Protein 2RA9 (pdb70)

Solvent-accessible surface area: 7886 Å² total

Structure (mmCIF, N/CA/C/O backbone):
data_2RA9
#
_entry.id   2RA9
#
_cell.length_a   38.409
_cell.length_b   62.286
_cell.length_c   73.247
_cell.angle_alpha   90.00
_cell.angle_beta   90.00
_cell.angle_gamma   90.00
#
_symmetry.space_group_name_H-M   'P 21 21 21'
#
loop_
_entity.id
_entity.type
_entity.pdbx_description
1 polymer 'Uncharacterized protein DUF1285'
2 non-polymer 'SODIUM ION'
3 non-polymer 1,2-ETHANEDIOL
4 water water
#
loop_
_atom_site.group_PDB
_atom_site.id
_atom_site.type_symbol
_atom_site.label_atom_id
_atom_site.label_alt_id
_atom_site.label_comp_id
_atom_site.label_asym_id
_atom_site.label_entity_id
_atom_site.label_seq_id
_atom_site.pdbx_PDB_ins_code
_atom_site.Cartn_x
_atom_site.Cartn_y
_atom_site.Cartn_z
_atom_site.occupancy
_atom_site.B_iso_or_equiv
_atom_site.auth_seq_id
_atom_site.auth_comp_id
_atom_site.auth_asym_id
_atom_site.auth_atom_id
_atom_site.pdbx_PDB_model_num
ATOM 1 N N . SER A 1 22 ? 7.149 22.373 9.470 1.00 40.14 29 SER A N 1
ATOM 2 C CA . SER A 1 22 ? 7.427 22.207 8.007 1.00 38.49 29 SER A CA 1
ATOM 3 C C . SER A 1 22 ? 7.573 20.746 7.634 1.00 38.37 29 SER A C 1
ATOM 4 O O . SER A 1 22 ? 8.557 20.099 8.017 1.00 42.04 29 SER A O 1
ATOM 7 N N . GLU A 1 23 ? 6.590 20.205 6.918 1.00 36.15 30 GLU A N 1
ATOM 8 C CA . GLU A 1 23 ? 6.908 19.159 5.967 1.00 32.54 30 GLU A CA 1
ATOM 9 C C . GLU A 1 23 ? 7.576 20.032 4.887 1.00 26.90 30 GLU A C 1
ATOM 10 O O . GLU A 1 23 ? 6.859 20.724 4.169 1.00 29.39 30 GLU A O 1
ATOM 16 N N . VAL A 1 24 ? 8.919 20.080 4.808 1.00 17.35 31 VAL A N 1
ATOM 17 C CA . VAL A 1 24 ? 9.560 20.610 3.609 1.00 14.91 31 VAL A CA 1
ATOM 18 C C . VAL A 1 24 ? 9.108 19.717 2.440 1.00 12.69 31 VAL A C 1
ATOM 19 O O . VAL A 1 24 ? 9.273 18.502 2.471 1.00 13.17 31 VAL A O 1
ATOM 23 N N . PRO A 1 25 ? 8.483 20.304 1.409 1.00 13.26 32 PRO A N 1
ATOM 24 C CA . PRO A 1 25 ? 8.094 19.439 0.276 1.00 10.83 32 PRO A CA 1
ATOM 25 C C . PRO A 1 25 ? 9.274 18.715 -0.359 1.00 11.38 32 PRO A C 1
ATOM 26 O O . PRO A 1 25 ? 10.335 19.330 -0.568 1.00 12.73 32 PRO A O 1
ATOM 30 N N . LEU A 1 26 ? 9.082 17.436 -0.677 1.00 10.77 33 LEU A N 1
ATOM 31 C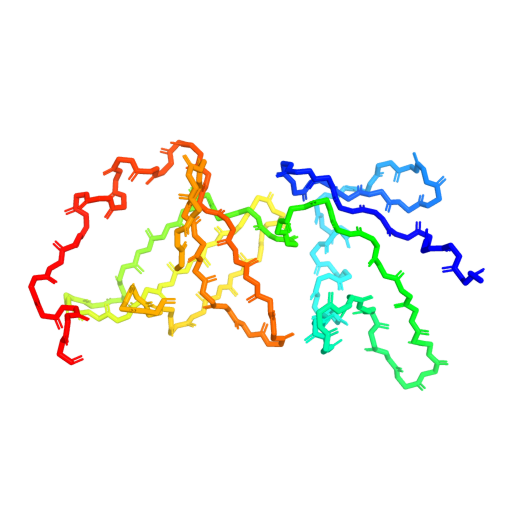 CA . LEU A 1 26 ? 10.140 16.662 -1.354 1.00 11.85 33 LEU A CA 1
ATOM 32 C C . LEU A 1 26 ? 10.161 16.850 -2.856 1.00 11.30 33 LEU A C 1
ATOM 33 O O . LEU A 1 26 ? 11.174 16.580 -3.515 1.00 12.31 33 LEU A O 1
ATOM 38 N N . PHE A 1 27 ? 9.016 17.300 -3.397 1.00 11.70 34 PHE A N 1
ATOM 39 C CA . PHE A 1 27 ? 8.866 17.576 -4.821 1.00 10.63 34 PHE A CA 1
ATOM 40 C C . PHE A 1 27 ? 8.880 19.082 -4.997 1.00 11.00 34 PHE A C 1
ATOM 41 O O . PHE A 1 27 ? 8.249 19.826 -4.228 1.00 11.29 34 PHE A O 1
ATOM 49 N N . ASP A 1 28 ? 9.593 19.523 -6.040 1.00 10.54 35 ASP A N 1
ATOM 50 C CA . ASP A 1 28 ? 9.736 20.935 -6.360 1.00 10.42 35 ASP A CA 1
ATOM 51 C C . ASP A 1 28 ? 9.470 21.135 -7.851 1.00 10.91 35 ASP A C 1
ATOM 52 O O . ASP A 1 28 ? 9.960 20.340 -8.657 1.00 11.89 35 ASP A O 1
ATOM 57 N N . ILE A 1 29 ? 8.720 22.189 -8.213 1.00 10.24 36 ILE A N 1
ATOM 58 C CA . ILE A 1 29 ? 8.505 22.600 -9.588 1.00 10.05 36 ILE A CA 1
ATOM 59 C C . ILE A 1 29 ? 9.053 24.008 -9.732 1.00 11.51 36 ILE A C 1
ATOM 60 O O . ILE A 1 29 ? 8.644 24.920 -9.021 1.00 13.26 36 ILE A O 1
ATOM 65 N N . ASN A 1 30 ? 10.029 24.183 -10.610 1.00 12.65 37 ASN A N 1
ATOM 66 C CA . ASN A 1 30 ? 10.628 25.522 -10.799 1.00 13.51 37 ASN A CA 1
ATOM 67 C C . ASN A 1 30 ? 9.799 26.368 -11.744 1.00 12.80 37 ASN A C 1
ATOM 68 O O . ASN A 1 30 ? 8.750 25.930 -12.251 1.00 13.70 37 ASN A O 1
ATOM 73 N N . ALA A 1 31 ? 10.232 27.618 -11.929 1.00 14.78 38 ALA A N 1
ATOM 74 C CA . ALA A 1 31 ? 9.440 28.606 -12.650 1.00 16.41 38 ALA A CA 1
ATOM 75 C C . ALA A 1 31 ? 9.229 28.208 -14.107 1.00 15.67 38 ALA A C 1
ATOM 76 O O . ALA A 1 31 ? 8.233 28.625 -14.733 1.00 17.46 38 ALA A O 1
ATOM 78 N N . LEU A 1 32 ? 10.140 27.399 -14.647 1.00 16.06 39 LEU A N 1
ATOM 79 C CA A LEU A 1 32 ? 10.021 26.915 -16.017 0.50 16.84 39 LEU A CA 1
ATOM 80 C CA B LEU A 1 32 ? 10.014 26.922 -16.022 0.50 17.17 39 LEU A CA 1
ATOM 81 C C . LEU A 1 32 ? 9.197 25.628 -16.126 1.00 16.59 39 LEU A C 1
ATOM 82 O O . LEU A 1 32 ? 8.929 25.144 -17.218 1.00 18.79 39 LEU A O 1
ATOM 91 N N . GLY A 1 33 ? 8.772 25.088 -14.989 1.00 15.36 40 GLY A N 1
ATOM 92 C CA . GLY A 1 33 ? 7.896 23.914 -14.977 1.00 14.67 40 GLY A CA 1
ATOM 93 C C . GLY A 1 33 ? 8.607 22.598 -14.857 1.00 13.43 40 GLY A C 1
ATOM 94 O O . GLY A 1 33 ? 7.986 21.552 -14.984 1.00 14.15 40 GLY A O 1
ATOM 95 N N . ASP A 1 34 ? 9.900 22.632 -14.573 1.00 12.81 41 ASP A N 1
ATOM 96 C CA . ASP A 1 34 ? 10.674 21.415 -14.446 1.00 14.03 41 ASP A CA 1
ATOM 97 C C . ASP A 1 34 ? 10.581 20.910 -13.019 1.00 12.08 41 ASP A C 1
ATOM 98 O O . ASP A 1 34 ? 10.650 21.699 -12.064 1.00 12.69 41 ASP A O 1
ATOM 103 N N . TRP A 1 35 ? 10.469 19.590 -12.857 1.00 12.04 42 TRP A N 1
ATOM 104 C CA . TRP A 1 35 ? 10.281 18.977 -11.547 1.00 11.74 42 TRP A CA 1
ATOM 105 C C . TRP A 1 35 ? 11.560 18.351 -11.010 1.00 12.64 42 TRP A C 1
ATOM 106 O O . TRP A 1 35 ? 12.335 17.768 -11.763 1.00 12.99 42 TRP A O 1
ATOM 117 N N . THR A 1 36 ? 11.721 18.417 -9.696 1.00 11.31 43 THR A N 1
ATOM 118 C CA . THR A 1 36 ? 12.681 17.557 -8.983 1.00 11.16 43 THR A CA 1
ATOM 119 C C . THR A 1 36 ? 12.005 16.817 -7.852 1.00 11.24 43 THR A C 1
ATOM 120 O O . THR A 1 36 ? 10.969 17.253 -7.349 1.00 11.75 43 THR A O 1
ATOM 124 N N . TYR A 1 37 ? 12.620 15.703 -7.469 1.00 11.81 44 TYR A N 1
ATOM 125 C CA . TYR A 1 37 ? 12.244 14.922 -6.301 1.00 11.78 44 TYR A CA 1
ATOM 126 C C . TYR A 1 37 ? 13.529 14.692 -5.530 1.00 11.60 44 TYR A C 1
ATOM 127 O O . TYR A 1 37 ? 14.499 14.201 -6.084 1.00 12.61 44 TYR A O 1
ATOM 136 N N . LEU A 1 38 ? 13.528 15.090 -4.267 1.00 13.24 45 LEU A N 1
ATOM 137 C CA . LEU A 1 38 ? 14.732 14.972 -3.415 1.00 13.36 45 LEU A CA 1
ATOM 138 C C . LEU A 1 38 ? 15.927 15.646 -4.074 1.00 13.55 45 LEU A C 1
ATOM 139 O O . LEU A 1 38 ? 17.070 15.224 -3.900 1.00 17.61 45 LEU A O 1
ATOM 144 N N . GLY A 1 39 ? 15.670 16.710 -4.819 1.00 13.50 46 GLY A N 1
ATOM 145 C CA . GLY A 1 39 ? 16.733 17.442 -5.467 1.00 14.42 46 GLY A CA 1
ATOM 146 C C . GLY A 1 39 ? 17.200 16.887 -6.796 1.00 15.63 46 GLY A C 1
ATOM 147 O O . GLY A 1 39 ? 18.049 17.506 -7.461 1.00 20.30 46 GLY A O 1
ATOM 148 N N . THR A 1 40 ? 16.649 15.734 -7.206 1.00 14.12 47 THR A N 1
ATOM 149 C CA . THR A 1 40 ? 17.008 15.086 -8.485 1.00 15.71 47 THR A CA 1
ATOM 150 C C . THR A 1 40 ? 15.977 15.408 -9.558 1.00 14.01 47 THR A C 1
ATOM 151 O O . THR A 1 40 ? 14.774 15.272 -9.332 1.00 14.44 47 THR A O 1
ATOM 155 N N . SER A 1 41 ? 16.446 15.775 -10.739 1.00 16.06 48 SER A N 1
ATOM 156 C CA . SER A 1 41 ? 15.578 16.009 -11.887 1.00 14.17 48 SER A CA 1
ATOM 157 C C . SER A 1 41 ? 14.731 14.814 -12.251 1.00 14.09 48 SER A C 1
ATOM 158 O O . SER A 1 41 ? 15.240 13.696 -12.371 1.00 16.83 48 SER A O 1
ATOM 161 N N . LEU A 1 42 ? 13.423 15.032 -12.416 1.00 14.01 49 LEU A N 1
ATOM 162 C CA . LEU A 1 42 ? 12.537 13.987 -12.935 1.00 12.59 49 LEU A CA 1
ATOM 163 C C . LEU A 1 42 ? 12.413 14.135 -14.451 1.00 13.07 49 LEU A C 1
ATOM 164 O O . LEU A 1 42 ? 12.154 15.240 -14.948 1.00 14.78 49 LEU A O 1
ATOM 169 N N . PRO A 1 43 ? 12.572 13.023 -15.199 1.00 14.10 50 PRO A N 1
ATOM 170 C CA . PRO A 1 43 ? 12.192 13.065 -16.592 1.00 14.80 50 PRO A CA 1
ATOM 171 C C . PRO A 1 43 ? 10.742 13.462 -16.795 1.00 14.98 50 PRO A C 1
ATOM 172 O O . PRO A 1 43 ? 9.893 13.243 -15.935 1.00 13.26 50 PRO A O 1
ATOM 176 N N . ALA A 1 44 ? 10.458 14.029 -17.949 1.00 14.22 51 ALA A N 1
ATOM 177 C CA . ALA A 1 44 ? 9.124 14.532 -18.246 1.00 14.23 51 ALA A CA 1
ATOM 178 C C . ALA A 1 44 ? 8.039 13.500 -17.965 1.00 13.49 51 ALA A C 1
ATOM 179 O O . ALA A 1 44 ? 6.996 13.849 -17.456 1.00 13.92 51 ALA A O 1
ATOM 181 N N . LYS A 1 45 ? 8.262 12.236 -18.341 1.00 13.83 52 LYS A N 1
ATOM 182 C CA . LYS A 1 45 ? 7.208 11.231 -18.186 1.00 13.56 52 LYS A CA 1
ATOM 183 C C . LYS A 1 45 ? 6.938 10.958 -16.709 1.00 12.33 52 LYS A C 1
ATOM 184 O O . LYS A 1 45 ? 5.834 10.636 -16.366 1.00 11.80 52 LYS A O 1
ATOM 190 N N . PHE A 1 46 ? 7.960 11.084 -15.849 1.00 12.30 53 PHE A N 1
ATOM 191 C CA . PHE A 1 46 ? 7.724 10.982 -14.425 1.00 11.53 53 PHE A CA 1
ATOM 192 C C . PHE A 1 46 ? 7.011 12.183 -13.872 1.00 10.54 53 PHE A C 1
ATOM 193 O O . PHE A 1 46 ? 6.124 12.023 -13.051 1.00 11.64 53 PHE A O 1
ATOM 201 N N . ALA A 1 47 ? 7.370 13.397 -14.320 1.00 11.87 54 ALA A N 1
ATOM 202 C CA . ALA A 1 47 ? 6.615 14.575 -13.952 1.00 10.92 54 ALA A CA 1
ATOM 203 C C . ALA A 1 47 ? 5.149 14.411 -14.380 1.00 11.57 54 ALA A C 1
ATOM 204 O O . ALA A 1 47 ? 4.235 14.782 -13.632 1.00 12.15 54 ALA A O 1
ATOM 206 N N . LYS A 1 48 ? 4.911 13.866 -15.577 1.00 10.74 55 LYS A N 1
ATOM 207 C CA . LYS A 1 48 ? 3.532 13.679 -16.075 1.00 10.45 55 LYS A CA 1
ATOM 208 C C . LYS A 1 48 ? 2.762 12.665 -15.190 1.00 11.36 55 LYS A C 1
ATOM 209 O O . LYS A 1 48 ? 1.610 12.885 -14.847 1.00 13.53 55 LYS A O 1
ATOM 215 N N . LEU A 1 49 ? 3.419 11.583 -14.791 1.00 11.45 56 LEU A N 1
ATOM 216 C CA . LEU A 1 49 ? 2.822 10.624 -13.853 1.00 12.24 56 LEU A CA 1
ATOM 217 C C . LEU A 1 49 ? 2.407 11.317 -12.562 1.00 12.80 56 LEU A C 1
ATOM 218 O O . LEU A 1 49 ? 1.260 11.211 -12.096 1.00 13.94 56 LEU A O 1
ATOM 223 N N . PHE A 1 50 ? 3.320 12.052 -11.954 1.00 12.29 57 PHE A N 1
ATOM 224 C CA . PHE A 1 50 ? 2.942 12.733 -10.701 1.00 11.07 57 PHE A CA 1
ATOM 225 C C . PHE A 1 50 ? 1.914 13.862 -10.933 1.00 12.36 57 PHE A C 1
ATOM 226 O O . PHE A 1 50 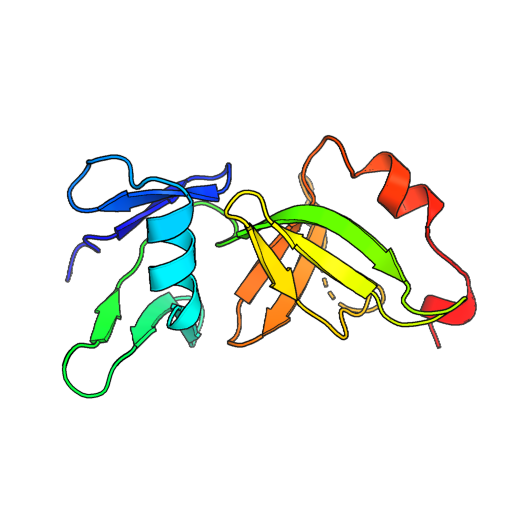? 1.086 14.129 -10.065 1.00 11.55 57 PHE A O 1
ATOM 234 N N . ALA A 1 51 ? 1.938 14.507 -12.089 1.00 11.78 58 ALA A N 1
ATOM 235 C CA . ALA A 1 51 ? 1.006 15.623 -12.351 1.00 10.89 58 ALA A CA 1
ATOM 236 C C . ALA A 1 51 ? -0.429 15.109 -12.346 1.00 12.38 58 ALA A C 1
ATOM 237 O O . ALA A 1 51 ? -1.348 15.853 -12.035 1.00 12.44 58 ALA A O 1
ATOM 239 N N . SER A 1 52 ? -0.624 13.843 -12.691 1.00 12.37 59 SER A N 1
ATOM 240 C CA . SER A 1 52 ? -1.965 13.243 -12.749 1.00 13.76 59 SER A CA 1
ATOM 241 C C . SER A 1 52 ? -2.683 13.249 -11.401 1.00 13.89 59 SER A C 1
ATOM 242 O O . SER A 1 52 ? -3.908 13.216 -11.344 1.00 17.96 59 SER A O 1
ATOM 245 N N . ILE A 1 53 ? -1.902 13.323 -10.333 1.00 11.11 60 ILE A N 1
ATOM 246 C CA . ILE A 1 53 ? -2.438 13.346 -8.953 1.00 12.02 60 ILE A CA 1
ATOM 247 C C . ILE A 1 53 ? -2.105 14.645 -8.188 1.00 11.84 60 ILE A C 1
ATOM 248 O O . ILE A 1 53 ? -2.207 14.717 -6.969 1.00 11.51 60 ILE A O 1
ATOM 253 N N . LEU A 1 54 ? -1.726 15.669 -8.928 1.00 11.91 61 LEU A N 1
ATOM 254 C CA . LEU A 1 54 ? -1.408 16.987 -8.400 1.00 10.81 61 LEU A CA 1
ATOM 255 C C . LEU A 1 54 ? -2.631 17.870 -8.308 1.00 10.85 61 LEU A C 1
ATOM 256 O O . LEU A 1 54 ? -3.405 17.994 -9.275 1.00 11.74 61 LEU A O 1
ATOM 261 N N . HIS A 1 55 ? -2.798 18.481 -7.137 1.00 11.70 62 HIS A N 1
ATOM 262 C CA . HIS A 1 55 ? -3.884 19.421 -6.841 1.00 11.59 62 HIS A CA 1
ATOM 263 C C . HIS A 1 55 ? -3.345 20.662 -6.167 1.00 11.96 62 HIS A C 1
ATOM 264 O O . HIS A 1 55 ? -2.343 20.586 -5.450 1.00 12.98 62 HIS A O 1
ATOM 271 N N . CYS A 1 56 ? -4.057 21.784 -6.337 1.00 12.01 63 CYS A N 1
ATOM 272 C CA . CYS A 1 56 ? -3.842 22.998 -5.576 1.00 11.71 63 CYS A CA 1
ATOM 273 C C . CYS A 1 56 ? -5.106 23.238 -4.740 1.00 12.83 63 CYS A C 1
ATOM 274 O O . CYS A 1 56 ? -6.209 23.381 -5.289 1.00 14.23 63 CYS A O 1
ATOM 277 N N . ILE A 1 57 ? -4.932 23.187 -3.423 1.00 12.32 64 ILE A N 1
ATOM 278 C CA . ILE A 1 57 ? -6.009 23.309 -2.433 1.00 12.13 64 ILE A CA 1
ATOM 279 C C . ILE A 1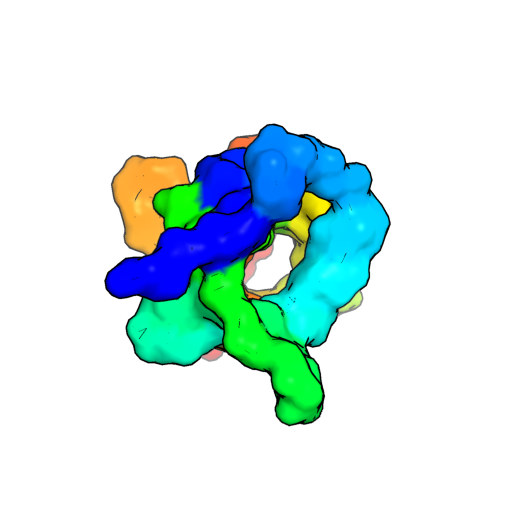 57 ? -5.617 24.438 -1.510 1.00 12.74 64 ILE A C 1
ATOM 280 O O . ILE A 1 57 ? -4.563 24.377 -0.871 1.00 12.62 64 ILE A O 1
ATOM 285 N N . ASP A 1 58 ? -6.440 25.489 -1.469 1.00 14.42 65 ASP A N 1
ATOM 286 C CA . ASP A 1 58 ? -6.138 26.671 -0.656 1.00 14.30 65 ASP A CA 1
ATOM 287 C C . ASP A 1 58 ? -4.710 27.157 -0.892 1.00 13.38 65 ASP A C 1
ATOM 288 O O . ASP A 1 58 ? -3.949 27.459 0.041 1.00 15.17 65 ASP A O 1
ATOM 293 N N . ASP A 1 59 ? -4.351 27.203 -2.165 1.00 13.82 66 ASP A N 1
ATOM 294 C CA . ASP A 1 59 ? -3.101 27.836 -2.625 1.00 15.03 66 ASP A CA 1
ATOM 295 C C . ASP A 1 59 ? -1.853 27.005 -2.373 1.00 14.86 66 ASP A C 1
ATOM 296 O O . ASP A 1 59 ? -0.730 27.455 -2.654 1.00 18.80 66 ASP A O 1
ATOM 301 N N . GLU A 1 60 ? -2.034 25.804 -1.861 1.00 13.21 67 GLU A N 1
ATOM 302 C CA . GLU A 1 60 ? -0.934 24.895 -1.549 1.00 11.92 67 GLU A CA 1
ATOM 303 C C . GLU A 1 60 ? -1.063 23.682 -2.445 1.00 12.18 67 GLU A C 1
ATOM 304 O O . GLU A 1 60 ? -2.169 23.302 -2.786 1.00 14.48 67 GLU A O 1
ATOM 310 N N . TYR A 1 61 ? 0.074 23.082 -2.812 1.00 12.28 68 TYR A N 1
ATOM 311 C CA . TYR A 1 61 ? 0.079 21.976 -3.776 1.00 11.00 68 TYR A CA 1
ATOM 312 C C . TYR A 1 61 ? 0.408 20.635 -3.130 1.00 10.36 68 TYR A C 1
ATOM 313 O O . TYR A 1 61 ? 1.209 20.552 -2.218 1.00 10.86 68 TYR A O 1
ATOM 322 N N . PHE A 1 62 ? -0.286 19.593 -3.579 1.00 10.69 69 PHE A N 1
ATOM 323 C CA . PHE A 1 62 ? -0.175 18.257 -3.035 1.00 10.39 69 PHE A CA 1
ATOM 324 C C . PHE A 1 62 ? -0.300 17.228 -4.121 1.00 10.25 69 PHE A C 1
ATOM 325 O O . PHE A 1 62 ? -0.991 17.456 -5.115 1.00 11.99 69 PHE A O 1
ATOM 333 N N . LEU A 1 63 ? 0.394 16.117 -3.928 1.00 10.63 70 LEU A N 1
ATOM 334 C CA . LEU A 1 63 ? 0.131 14.895 -4.651 1.00 10.95 70 LEU A CA 1
ATOM 335 C C . LEU A 1 63 ? -0.802 14.073 -3.750 1.00 10.63 70 LEU A C 1
ATOM 336 O O . LEU A 1 63 ? -0.507 13.847 -2.557 1.00 12.25 70 LEU A O 1
ATOM 341 N N . ILE A 1 64 ? -1.900 13.616 -4.331 1.00 11.53 71 ILE A N 1
ATOM 342 C CA . ILE A 1 64 ? -2.965 13.023 -3.572 1.00 10.94 71 ILE A CA 1
ATOM 343 C C . ILE A 1 64 ? -3.280 11.608 -4.015 1.00 10.85 71 ILE A C 1
ATOM 344 O O . ILE A 1 64 ? -3.755 11.387 -5.141 1.00 11.65 71 ILE A O 1
ATOM 349 N N . THR A 1 65 ? -3.045 10.638 -3.121 1.00 10.16 72 THR A N 1
ATOM 350 C CA . THR A 1 65 ? -3.454 9.246 -3.327 1.00 11.23 72 THR A CA 1
ATOM 351 C C . THR A 1 65 ? -4.100 8.753 -2.028 1.00 11.33 72 THR A C 1
ATOM 352 O O . THR A 1 65 ? -4.001 9.421 -1.002 1.00 11.45 72 THR A O 1
ATOM 356 N N . PRO A 1 66 ? -4.835 7.630 -2.080 1.00 11.88 73 PRO A N 1
ATOM 357 C CA . PRO A 1 66 ? -5.442 7.143 -0.843 1.00 13.50 73 PRO A CA 1
ATOM 358 C C . PRO A 1 66 ? -4.462 6.990 0.319 1.00 12.71 73 PRO A C 1
ATOM 359 O O . PRO A 1 66 ? -4.767 7.402 1.447 1.00 15.13 73 PRO A O 1
ATOM 363 N N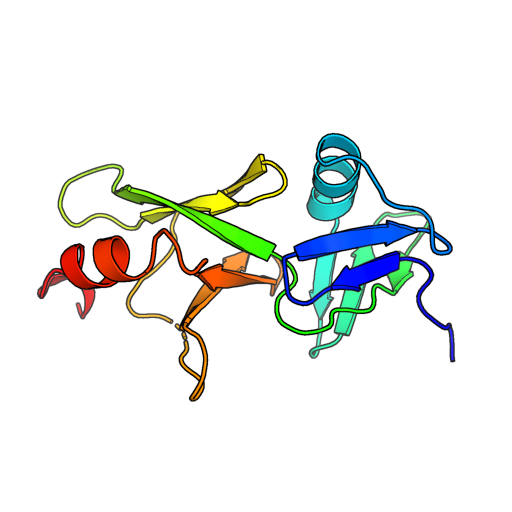 . VAL A 1 67 ? -3.293 6.429 0.056 1.00 12.07 74 VAL A N 1
ATOM 364 C CA . VAL A 1 67 ? -2.361 6.079 1.113 1.00 13.61 74 VAL A CA 1
ATOM 365 C C . VAL A 1 67 ? -1.399 7.209 1.437 1.00 15.55 74 VAL A C 1
ATOM 366 O O . VAL A 1 67 ? -0.976 7.352 2.584 1.00 16.41 74 VAL A O 1
ATOM 370 N N . GLU A 1 68 ? -1.031 8.000 0.422 1.00 13.04 75 GLU A N 1
ATOM 371 C CA . GLU A 1 68 ? 0.032 8.981 0.557 1.00 12.49 75 GLU A CA 1
ATOM 372 C C . GLU A 1 68 ? -0.441 10.317 0.009 1.00 11.03 75 GLU A C 1
ATOM 373 O O . GLU A 1 68 ? -0.872 10.404 -1.155 1.00 12.18 75 GLU A O 1
ATOM 379 N N . LYS A 1 69 ? -0.398 11.338 0.873 1.00 11.36 76 LYS A N 1
ATOM 380 C CA . LYS A 1 69 ? -0.733 12.684 0.505 1.00 11.59 76 LYS A CA 1
ATOM 381 C C . LYS A 1 69 ? 0.432 13.560 0.929 1.00 12.73 76 LYS A C 1
ATOM 382 O O . LYS A 1 69 ? 0.738 13.626 2.112 1.00 12.98 76 LYS A O 1
ATOM 388 N N . VAL A 1 70 ? 1.098 14.175 -0.054 1.00 11.58 77 VAL A N 1
ATOM 389 C CA . VAL A 1 70 ? 2.347 14.846 0.203 1.00 11.79 77 VAL A CA 1
ATOM 390 C C . VAL A 1 70 ? 2.382 16.219 -0.494 1.00 10.82 77 VAL A C 1
ATOM 391 O O . VAL A 1 70 ? 1.675 16.455 -1.436 1.00 14.63 77 VAL A O 1
ATOM 395 N N . ARG A 1 71 ? 3.228 17.101 0.037 1.00 13.38 78 ARG A N 1
ATOM 396 C CA . ARG A 1 71 ? 3.335 18.459 -0.447 1.00 12.52 78 ARG A CA 1
ATOM 397 C C . ARG A 1 71 ? 4.287 18.579 -1.640 1.00 11.85 78 ARG A C 1
ATOM 398 O O . ARG A 1 71 ? 5.238 17.814 -1.794 1.00 12.21 78 ARG A O 1
ATOM 406 N N . VAL A 1 72 ? 3.974 19.555 -2.481 1.00 12.69 79 VAL A N 1
ATOM 407 C CA . VAL A 1 72 ? 4.824 19.959 -3.611 1.00 10.53 79 VAL A CA 1
ATOM 408 C C . VAL A 1 72 ? 5.056 21.451 -3.493 1.00 10.72 79 VAL A C 1
ATOM 409 O O . VAL A 1 72 ? 4.116 22.221 -3.274 1.00 13.10 79 VAL A O 1
ATOM 413 N N . GLN A 1 73 ? 6.320 21.881 -3.630 1.00 10.18 80 GLN A N 1
ATOM 414 C CA . GLN A 1 73 ? 6.642 23.328 -3.671 1.00 11.52 80 GLN A CA 1
ATOM 415 C C . GLN A 1 73 ? 6.640 23.778 -5.132 1.00 10.79 80 GLN A C 1
ATOM 416 O O . GLN A 1 73 ? 7.210 23.100 -5.986 1.00 13.04 80 GLN A O 1
ATOM 422 N N . VAL A 1 74 ? 5.996 24.903 -5.409 1.00 10.42 81 VAL A N 1
ATOM 423 C CA . VAL A 1 74 ? 5.809 25.398 -6.767 1.00 10.38 81 VAL A CA 1
ATOM 424 C C . VAL A 1 74 ? 6.300 26.854 -6.795 1.00 10.25 81 VAL A C 1
ATOM 425 O O . VAL A 1 74 ? 5.820 27.697 -6.045 1.00 11.85 81 VAL A O 1
ATOM 429 N N . GLU A 1 75 ? 7.289 27.143 -7.628 1.00 10.95 82 GLU A N 1
ATOM 430 C CA . GLU A 1 75 ? 7.880 28.469 -7.682 1.00 12.04 82 GLU A CA 1
ATOM 431 C C . GLU A 1 75 ? 6.936 29.506 -8.261 1.00 12.97 82 GLU A C 1
ATOM 432 O O . GLU A 1 75 ? 6.869 30.627 -7.751 1.00 14.77 82 GLU A O 1
ATOM 438 N N . ASP A 1 76 ? 6.230 29.137 -9.330 1.00 12.12 83 ASP A N 1
ATOM 439 C CA . ASP A 1 76 ? 5.393 30.056 -10.094 1.00 13.38 83 ASP A CA 1
ATOM 440 C C . ASP A 1 76 ? 4.070 29.338 -10.374 1.00 11.89 83 ASP A C 1
ATOM 441 O O . ASP A 1 76 ? 3.228 29.296 -9.489 1.00 14.52 83 ASP A O 1
ATOM 446 N N . ALA A 1 77 ? 3.915 28.715 -11.546 1.00 11.78 84 ALA A N 1
ATOM 447 C CA . ALA A 1 77 ? 2.761 27.883 -11.852 1.00 10.22 84 ALA A CA 1
ATOM 448 C C . ALA A 1 77 ? 3.203 26.412 -11.945 1.00 10.67 84 ALA A C 1
ATOM 449 O O . ALA A 1 77 ? 4.362 26.097 -12.277 1.00 11.53 84 ALA A O 1
ATOM 451 N N . PRO A 1 78 ? 2.301 25.498 -11.642 1.00 10.30 85 PRO A N 1
ATOM 452 C CA . PRO A 1 78 ? 2.703 24.083 -11.637 1.00 11.11 85 PRO A CA 1
ATOM 453 C C . PRO A 1 78 ? 2.992 23.517 -13.032 1.00 12.21 85 PRO A C 1
ATOM 454 O O . PRO A 1 78 ? 3.685 22.505 -13.160 1.00 11.52 85 PRO A O 1
ATOM 458 N N . LEU A 1 79 ? 2.437 24.169 -14.062 1.00 11.66 86 LEU A N 1
ATOM 459 C CA . LEU A 1 79 ? 2.510 23.681 -15.419 1.00 10.92 86 LEU A CA 1
ATOM 460 C C . LEU A 1 79 ? 2.852 24.844 -16.345 1.00 10.80 86 LEU A C 1
ATOM 461 O O . LEU A 1 79 ? 2.398 25.959 -16.133 1.00 11.31 86 LEU A O 1
ATOM 466 N N . LEU A 1 80 ? 3.679 24.571 -17.359 1.00 11.09 87 LEU A N 1
ATOM 467 C CA . LEU A 1 80 ? 4.020 25.539 -18.387 1.00 11.22 87 LEU A CA 1
ATOM 468 C C . LEU A 1 80 ? 3.344 25.092 -19.701 1.00 11.48 87 LEU A C 1
ATOM 469 O O . LEU A 1 80 ? 3.667 24.032 -20.267 1.00 12.89 87 LEU A O 1
ATOM 474 N N . ILE A 1 81 ? 2.444 25.924 -20.186 1.00 10.56 88 ILE A N 1
ATOM 475 C CA . ILE A 1 81 ? 1.731 25.684 -21.425 1.00 11.55 88 ILE A CA 1
ATOM 476 C C . ILE A 1 81 ? 2.624 26.022 -22.620 1.00 11.71 88 ILE A C 1
ATOM 477 O O . ILE A 1 81 ? 3.135 27.125 -22.741 1.00 14.00 88 ILE A O 1
ATOM 482 N N . VAL A 1 82 ? 2.807 25.076 -23.528 1.00 13.83 89 VAL A N 1
ATOM 483 C CA . VAL A 1 82 ? 3.714 25.266 -24.669 1.00 14.62 89 VAL A CA 1
ATOM 484 C C . VAL A 1 82 ? 2.967 25.200 -26.014 1.00 14.51 89 VAL A C 1
ATOM 485 O O . VAL A 1 82 ? 3.526 25.593 -27.042 1.00 17.45 89 VAL A O 1
ATOM 489 N N . ASP A 1 83 ? 1.719 24.735 -26.020 1.00 14.68 90 ASP A N 1
ATOM 490 C CA . ASP A 1 83 ? 0.920 24.647 -27.254 1.00 15.14 90 ASP A CA 1
ATOM 491 C C . ASP A 1 83 ? -0.544 24.698 -26.911 1.00 13.08 90 ASP A C 1
ATOM 492 O O . ASP A 1 83 ? -0.949 24.422 -25.768 1.00 14.86 90 ASP A O 1
ATOM 497 N N . PHE A 1 84 ? -1.356 25.050 -27.897 1.00 14.23 91 PHE A N 1
ATOM 498 C CA . PHE A 1 84 ? -2.780 25.154 -27.724 1.00 13.91 91 PHE A CA 1
ATOM 499 C C . PHE A 1 84 ? -3.454 25.089 -29.099 1.00 14.37 91 PHE A C 1
ATOM 500 O O . PHE A 1 84 ? -2.815 25.382 -30.125 1.00 16.12 91 PHE A O 1
ATOM 508 N N . GLU A 1 85 ? -4.723 24.726 -29.097 1.00 14.84 92 GLU A N 1
ATOM 509 C CA . GLU A 1 85 ? -5.558 24.751 -30.296 1.00 16.23 92 GLU A CA 1
ATOM 510 C C . GLU A 1 85 ? -7.017 24.793 -29.882 1.00 20.48 92 GLU A C 1
ATOM 511 O O . GLU A 1 85 ? -7.389 24.294 -28.819 1.00 23.33 92 GLU A O 1
ATOM 517 N N . ARG A 1 86 ? -7.867 25.424 -30.695 1.00 22.52 93 ARG A N 1
ATOM 518 C CA . ARG A 1 86 ? -9.321 25.232 -30.533 1.00 24.34 93 ARG A CA 1
ATOM 519 C C . ARG A 1 86 ? -9.751 23.942 -31.236 1.00 25.59 93 ARG A C 1
ATOM 520 O O . ARG A 1 86 ? -9.326 23.686 -32.367 1.00 31.02 93 ARG A O 1
ATOM 528 N N . ALA A 1 87 ? -10.603 23.157 -30.590 1.00 27.99 94 ALA A N 1
ATOM 529 C CA . ALA A 1 87 ? -11.222 21.998 -31.235 1.00 29.37 94 ALA A CA 1
ATOM 530 C C . ALA A 1 87 ? -12.017 22.423 -32.466 1.00 29.93 94 ALA A C 1
ATOM 531 O O . ALA A 1 87 ? -11.964 21.750 -33.517 1.00 30.82 94 ALA A O 1
ATOM 533 N N . GLN A 1 88 ? -12.775 23.521 -32.320 1.00 27.54 95 GLN A N 1
ATOM 534 C CA A GLN A 1 88 ? -13.560 24.064 -33.422 0.50 26.41 95 GLN A CA 1
ATOM 535 C CA B GLN A 1 88 ? -13.594 24.068 -33.407 0.50 27.00 95 GLN A CA 1
ATOM 536 C C . GLN A 1 88 ? -13.457 25.589 -33.414 1.00 24.57 95 GLN A C 1
ATOM 537 O O . GLN A 1 88 ? -13.106 26.188 -32.386 1.00 22.37 95 GLN A O 1
ATOM 548 N N . PRO A 1 89 ? -13.755 26.231 -34.565 1.00 22.58 96 PRO A N 1
ATOM 549 C CA . PRO A 1 89 ? -13.727 27.672 -34.537 1.00 22.52 96 PRO A CA 1
ATOM 550 C C . PRO A 1 89 ? -14.510 28.175 -33.357 1.00 19.01 96 PRO A C 1
ATOM 551 O O . PRO A 1 89 ? -15.593 27.643 -33.044 1.00 20.60 96 PRO A O 1
ATOM 555 N N . HIS A 1 90 ? -13.933 29.146 -32.654 1.00 18.59 97 HIS A N 1
ATOM 556 C CA . HIS A 1 90 ? -14.588 29.817 -31.535 1.00 17.97 97 HIS A CA 1
ATOM 557 C C . HIS A 1 90 ? -14.772 28.973 -30.289 1.00 18.72 97 HIS A C 1
ATOM 558 O O . HIS A 1 90 ? -15.316 29.457 -29.313 1.00 18.65 97 HIS A O 1
ATOM 565 N N . SER A 1 91 ? -14.226 27.764 -30.288 1.00 17.95 98 SER A N 1
ATOM 566 C CA . SER A 1 91 ? -14.379 26.889 -29.147 1.00 18.02 98 SER A CA 1
ATOM 567 C C . SER A 1 91 ? -13.387 27.219 -28.026 1.00 17.07 98 SER A C 1
ATOM 568 O O . SER A 1 91 ? -12.498 28.071 -28.160 1.00 17.87 98 SER A O 1
ATOM 571 N N . LEU A 1 92 ? -13.584 26.566 -26.892 1.00 18.26 99 LEU A N 1
ATOM 572 C CA . LEU A 1 92 ? -12.611 26.533 -25.827 1.00 17.11 99 LEU A CA 1
ATOM 573 C C . LEU A 1 92 ? -11.338 25.880 -26.327 1.00 17.83 99 LEU A C 1
ATOM 574 O O . LEU A 1 92 ? -11.300 25.288 -27.411 1.00 18.63 99 LEU A O 1
ATOM 579 N N . LEU A 1 93 ? -10.268 26.002 -25.542 1.00 16.93 100 LEU A N 1
ATOM 580 C CA . LEU A 1 93 ? -8.966 25.555 -25.996 1.00 16.02 100 LEU A CA 1
ATOM 581 C C . LEU A 1 93 ? -8.614 24.199 -25.407 1.00 15.36 100 LEU A C 1
ATOM 582 O O . LEU A 1 93 ? -9.002 23.878 -24.276 1.00 17.75 100 LEU A O 1
ATOM 587 N N . ASN A 1 94 ? -7.863 23.446 -26.191 1.00 16.08 101 ASN A N 1
ATOM 588 C CA . ASN A 1 94 ? -7.047 22.348 -25.689 1.00 14.85 101 ASN A CA 1
ATOM 589 C C . ASN A 1 94 ? -5.648 22.911 -25.537 1.00 15.89 101 ASN A C 1
ATOM 590 O O . ASN A 1 94 ? -5.161 23.600 -26.447 1.00 16.16 101 ASN A O 1
ATOM 595 N N . VAL A 1 95 ? -4.989 22.647 -24.400 1.00 14.80 102 VAL A N 1
ATOM 596 C CA . VAL A 1 95 ? -3.585 23.055 -24.212 1.00 12.67 102 VAL A CA 1
ATOM 597 C C . VAL A 1 95 ? -2.746 21.885 -23.831 1.00 13.63 102 VAL A C 1
ATOM 598 O O . VAL A 1 95 ? -3.249 20.921 -23.222 1.00 15.19 102 VAL A O 1
ATOM 602 N N . SER A 1 96 ? -1.470 21.970 -24.167 1.00 13.55 103 SER A N 1
ATOM 603 C CA . SER A 1 96 ? -0.517 20.976 -23.723 1.00 14.37 103 SER A CA 1
ATOM 604 C C . SER A 1 96 ? 0.677 21.656 -23.078 1.00 13.10 103 SER A C 1
ATOM 605 O O . SER A 1 96 ? 0.931 22.847 -23.291 1.00 13.76 103 SER A O 1
ATOM 608 N N . THR A 1 97 ? 1.396 20.901 -22.265 1.00 12.19 104 THR A N 1
ATOM 609 C CA . THR A 1 97 ? 2.381 21.481 -21.377 1.00 11.32 104 THR A CA 1
ATOM 610 C C . THR A 1 97 ? 3.791 20.930 -21.657 1.00 12.53 104 THR A C 1
ATOM 611 O O . THR A 1 97 ? 3.984 19.932 -22.373 1.00 13.44 104 THR A O 1
ATOM 615 N N . SER A 1 98 ? 4.791 21.511 -21.016 1.00 12.06 105 SER A N 1
ATOM 616 C CA . SER A 1 98 ? 6.180 21.115 -21.247 1.00 11.69 105 SER A CA 1
ATOM 617 C C . SER A 1 98 ? 6.509 19.713 -20.773 1.00 12.01 105 SER A C 1
ATOM 618 O O . SER A 1 98 ? 7.476 19.129 -21.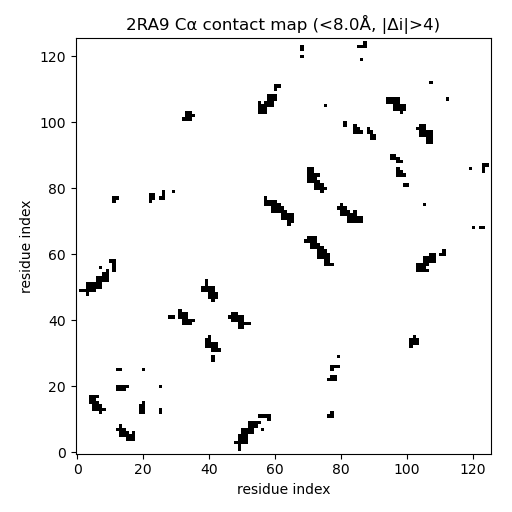231 1.00 15.06 105 SER A O 1
ATOM 621 N N . ILE A 1 99 ? 5.721 19.182 -19.838 1.00 12.78 106 ILE A N 1
ATOM 622 C CA . ILE A 1 99 ? 5.870 17.791 -19.366 1.00 13.05 106 ILE A CA 1
ATOM 623 C C . ILE A 1 99 ? 4.932 16.795 -20.102 1.00 14.00 106 ILE A C 1
ATOM 624 O O . ILE A 1 99 ? 4.894 15.610 -19.801 1.00 14.25 106 ILE A O 1
ATOM 629 N N . GLY A 1 100 ? 4.210 17.290 -21.102 1.00 13.35 107 GLY A N 1
ATOM 630 C CA . GLY A 1 100 ? 3.395 16.446 -21.945 1.00 15.16 107 GLY A CA 1
ATOM 631 C C . GLY A 1 100 ? 1.982 16.210 -21.460 1.00 13.14 107 GLY A C 1
ATOM 632 O O . GLY A 1 100 ? 1.338 15.311 -21.977 1.00 15.33 107 GLY A O 1
ATOM 633 N N . THR A 1 101 ? 1.453 17.039 -20.544 1.00 14.03 108 THR A N 1
ATOM 634 C CA . THR A 1 101 ? 0.061 16.884 -20.133 1.00 13.21 108 THR A CA 1
ATOM 635 C C . THR A 1 101 ? -0.842 17.626 -21.099 1.00 12.82 108 THR A C 1
A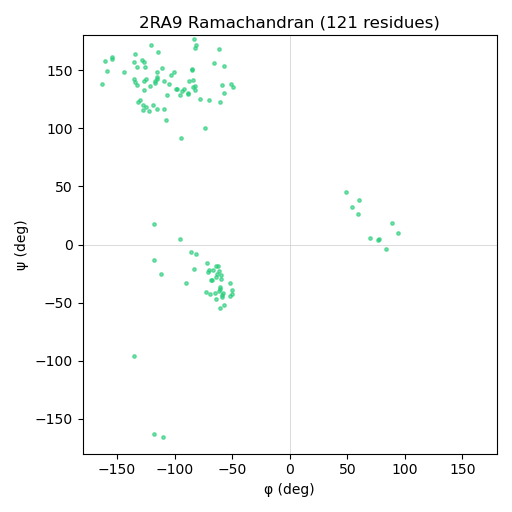TOM 636 O O . THR A 1 101 ? -0.418 18.607 -21.718 1.00 13.97 108 THR A O 1
ATOM 640 N N . LEU A 1 102 ? -2.074 17.124 -21.243 1.00 14.23 109 LEU A N 1
ATOM 641 C CA . LEU A 1 102 ? -3.080 17.681 -22.117 1.00 13.93 109 LEU A CA 1
ATOM 642 C C . LEU A 1 102 ? -4.311 18.060 -21.307 1.00 14.68 109 LEU A C 1
ATOM 643 O O . LEU A 1 102 ? -4.780 17.285 -20.472 1.00 14.81 109 LEU A O 1
ATOM 648 N N . HIS A 1 103 ? -4.870 19.236 -21.587 1.00 14.07 110 HIS A N 1
ATOM 649 C CA . HIS A 1 103 ? -5.988 19.780 -20.843 1.00 14.41 110 HIS A CA 1
ATOM 650 C C . HIS A 1 103 ? -7.031 20.317 -21.810 1.00 16.42 110 HIS A C 1
ATOM 651 O O . HIS A 1 103 ? -6.691 20.940 -22.818 1.00 17.19 110 HIS A O 1
ATOM 658 N N . HIS A 1 104 ? -8.290 20.075 -21.481 1.00 17.38 111 HIS A N 1
ATOM 659 C CA . HIS A 1 104 ? -9.406 20.442 -22.345 1.00 17.31 111 HIS A CA 1
ATOM 660 C C . HIS A 1 104 ? -10.263 21.507 -21.715 1.00 16.73 111 HIS A C 1
ATOM 661 O O . HIS A 1 104 ? -10.171 21.806 -20.531 1.00 18.67 111 HIS A O 1
ATOM 668 N N . ASN A 1 105 ? -11.114 22.102 -22.544 1.00 19.21 112 ASN A N 1
ATOM 669 C CA . ASN A 1 105 ? -12.109 23.043 -22.086 1.00 19.26 112 ASN A CA 1
ATOM 670 C C . ASN A 1 105 ? -11.526 24.263 -21.387 1.00 16.43 112 ASN A C 1
ATOM 671 O O . ASN A 1 105 ? -12.107 24.820 -20.454 1.00 20.14 112 ASN A O 1
ATOM 676 N N . VAL A 1 106 ? -10.405 24.734 -21.909 1.00 15.69 113 VAL A N 1
ATOM 677 C CA . VAL A 1 106 ? -9.700 25.833 -21.274 1.00 15.90 113 VAL A CA 1
ATOM 678 C C . VAL A 1 106 ? -10.219 27.161 -21.796 1.00 16.69 113 VAL A C 1
ATOM 679 O O . VAL A 1 106 ? -10.328 27.346 -22.998 1.00 16.56 113 VAL A O 1
ATOM 683 N N . ASP A 1 107 ? -10.562 28.050 -20.875 1.00 17.74 114 ASP A N 1
ATOM 684 C CA . ASP A 1 107 ? -11.357 29.242 -21.172 1.00 18.06 114 ASP A CA 1
ATOM 685 C C . ASP A 1 107 ? -10.495 30.523 -21.130 1.00 16.99 114 ASP A C 1
ATOM 686 O O . ASP A 1 107 ? -10.093 30.980 -20.076 1.00 17.53 114 ASP A O 1
ATOM 691 N N . ILE A 1 108 ? -10.230 31.078 -22.305 1.00 16.37 115 ILE A N 1
ATOM 692 C CA . ILE A 1 108 ? -9.489 32.324 -22.457 1.00 16.01 115 ILE A CA 1
ATOM 693 C C . ILE A 1 108 ? -10.036 33.433 -21.554 1.00 16.59 115 ILE A C 1
ATOM 694 O O . ILE A 1 108 ? -9.289 34.224 -21.006 1.00 16.79 115 ILE A O 1
ATOM 699 N N . LYS A 1 109 ? -11.359 33.503 -21.414 1.00 17.59 116 LYS A N 1
ATOM 700 C CA . LYS A 1 109 ? -12.023 34.528 -20.620 1.00 19.49 116 LYS A CA 1
ATOM 701 C C . LYS A 1 109 ? -11.589 34.518 -19.144 1.00 19.16 116 LYS A C 1
ATOM 702 O O . LYS A 1 109 ? -11.660 35.536 -18.446 1.00 17.83 116 LYS A O 1
ATOM 708 N N . GLN A 1 110 ? -11.161 33.349 -18.679 1.00 17.97 117 GLN A N 1
ATOM 709 C CA . GLN A 1 110 ? -10.775 33.164 -17.283 1.00 16.27 117 GLN A CA 1
ATOM 710 C C . GLN A 1 110 ? -9.278 33.335 -17.043 1.00 16.40 117 GLN A C 1
ATOM 711 O O . GLN A 1 110 ? -8.761 33.073 -15.959 1.00 15.68 117 GLN A O 1
ATOM 725 N N . LYS A 1 112 ? -5.630 34.863 -16.220 1.00 14.36 119 LYS A N 1
ATOM 726 C CA . LYS A 1 112 ? -5.144 35.775 -15.206 1.00 16.17 119 LYS A CA 1
ATOM 727 C C . LYS A 1 112 ? -3.794 36.312 -15.628 1.00 16.68 119 LYS A C 1
ATOM 728 O O . LYS A 1 112 ? -2.960 35.571 -16.154 1.00 17.04 119 LYS A O 1
ATOM 734 N N . LEU A 1 113 ? -3.591 37.614 -15.421 1.00 16.26 120 LEU A N 1
ATOM 735 C CA . LEU A 1 113 ? -2.338 38.262 -15.757 1.00 16.76 120 LEU A CA 1
ATOM 736 C C . LEU A 1 113 ? -1.652 38.775 -14.524 1.00 17.81 120 LEU A C 1
ATOM 737 O O . LEU A 1 113 ? -2.296 39.294 -13.629 1.00 19.47 120 LEU A O 1
ATOM 742 N N . THR A 1 114 ? -0.334 38.691 -14.541 1.00 17.16 121 THR A N 1
ATOM 743 C CA . THR A 1 114 ? 0.489 39.424 -13.604 1.00 17.85 121 THR A CA 1
ATOM 744 C C . THR A 1 114 ? 1.187 40.487 -14.436 1.00 19.87 121 THR A C 1
ATOM 745 O O . THR A 1 114 ? 0.828 40.719 -15.582 1.00 21.80 121 THR A O 1
ATOM 749 N N . ASP A 1 115 ? 2.220 41.115 -13.905 1.00 21.55 122 ASP A N 1
ATOM 750 C CA . ASP A 1 115 ? 3.003 42.016 -14.755 1.00 21.34 122 ASP A CA 1
ATOM 751 C C . ASP A 1 115 ? 4.017 41.287 -15.602 1.00 21.77 122 ASP A C 1
ATOM 752 O O . ASP A 1 115 ? 4.644 41.882 -16.481 1.00 26.53 122 ASP A O 1
ATOM 757 N N . ASP A 1 116 ? 4.188 39.991 -15.355 1.00 20.58 123 ASP A N 1
ATOM 758 C CA . ASP A 1 116 ? 5.193 39.194 -16.078 1.00 22.18 123 ASP A CA 1
ATOM 759 C C . ASP A 1 116 ? 4.634 38.127 -17.025 1.00 21.24 123 ASP A C 1
ATOM 760 O O . ASP A 1 116 ? 5.301 37.759 -17.981 1.00 21.86 123 ASP A O 1
ATOM 765 N N . SER A 1 117 ? 3.429 37.649 -16.776 1.00 16.90 124 SER A N 1
ATOM 766 C CA . SER A 1 117 ? 3.002 36.378 -17.334 1.00 14.25 124 SER A CA 1
ATOM 767 C C . SER A 1 117 ? 1.492 36.299 -17.467 1.00 13.63 124 SER A C 1
ATOM 768 O O . SER A 1 117 ? 0.748 37.033 -16.826 1.00 15.66 124 SER A O 1
ATOM 771 N N . VAL A 1 118 ? 1.047 35.369 -18.305 1.00 13.46 125 VAL A N 1
ATOM 772 C CA . VAL A 1 118 ? -0.357 35.060 -18.452 1.00 13.87 125 VAL A CA 1
ATOM 773 C C . VAL A 1 118 ? -0.552 33.610 -18.023 1.00 11.78 125 VAL A C 1
ATOM 774 O O . VAL A 1 118 ? 0.259 32.731 -18.321 1.00 12.75 125 VAL A O 1
ATOM 778 N N . TYR A 1 119 ? -1.642 33.393 -17.299 1.00 11.76 126 TYR A N 1
ATOM 779 C CA . TYR A 1 119 ? -1.984 32.074 -16.753 1.00 12.73 126 TYR A CA 1
ATOM 780 C C . TYR A 1 119 ? -3.376 31.655 -17.151 1.00 11.70 126 TYR A C 1
ATOM 781 O O . TYR A 1 119 ? -4.259 32.472 -17.187 1.00 13.07 126 TYR A O 1
ATOM 790 N N . LEU A 1 120 ? -3.566 30.371 -17.467 1.00 13.69 127 LEU A N 1
ATOM 791 C CA . LEU A 1 120 ? -4.881 29.847 -17.809 1.00 13.48 127 LEU A CA 1
ATOM 792 C C . LEU A 1 120 ? -5.297 28.803 -16.787 1.00 12.17 127 LEU A C 1
ATOM 793 O O . LEU A 1 120 ? -4.476 27.987 -16.376 1.00 13.27 127 LEU A O 1
ATOM 798 N N . PRO A 1 121 ? -6.576 28.783 -16.399 1.00 14.06 128 PRO A N 1
ATOM 799 C CA . PRO A 1 121 ? -6.962 27.827 -15.375 1.00 14.53 128 PRO A CA 1
A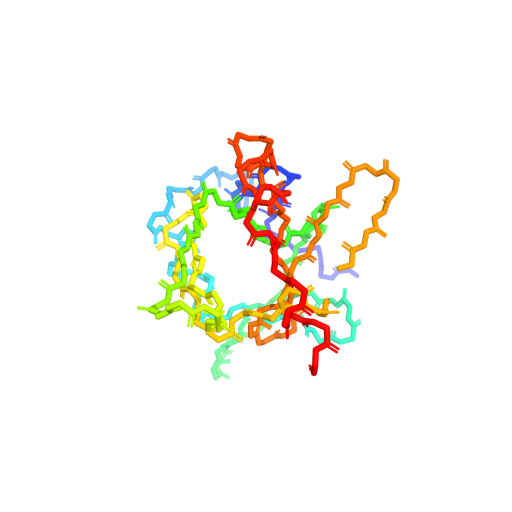TOM 800 C C . PRO A 1 121 ? -7.264 26.444 -15.957 1.00 14.64 128 PRO A C 1
ATOM 801 O O . PRO A 1 121 ? -7.881 26.317 -17.010 1.00 16.49 128 PRO A O 1
ATOM 805 N N . LEU A 1 122 ? -6.741 25.432 -15.274 1.00 13.86 129 LEU A N 1
ATOM 806 C CA . LEU A 1 122 ? -6.888 24.044 -15.652 1.00 14.63 129 LEU A CA 1
ATOM 807 C C . LEU A 1 122 ? -7.628 23.340 -14.527 1.00 15.44 129 LEU A C 1
ATOM 808 O O . LEU A 1 122 ? -8.192 23.982 -13.643 1.00 19.29 129 LEU A O 1
ATOM 813 N N . GLU A 1 123 ? -7.562 22.017 -14.504 1.00 15.63 130 GLU A N 1
ATOM 814 C CA . GLU A 1 123 ? -8.301 21.243 -13.512 1.00 15.94 130 GLU A CA 1
ATOM 815 C C . GLU A 1 123 ? -7.559 21.172 -12.201 1.00 15.51 130 GLU A C 1
ATOM 816 O O . GLU A 1 123 ? -6.405 21.539 -12.107 1.00 13.98 130 GLU A O 1
ATOM 822 N N . ARG A 1 124 ? -8.251 20.677 -11.178 1.00 14.53 131 ARG A N 1
ATOM 823 C CA . ARG A 1 124 ? -7.642 20.401 -9.870 1.00 13.81 131 ARG A CA 1
ATOM 824 C C . ARG A 1 124 ? -7.010 21.631 -9.187 1.00 12.89 131 ARG A C 1
ATOM 825 O O . ARG A 1 124 ? -6.090 21.502 -8.390 1.00 13.06 131 ARG A O 1
ATOM 833 N N . GLY A 1 125 ? -7.494 22.832 -9.496 1.00 13.04 132 GLY A N 1
ATOM 834 C CA . GLY A 1 125 ? -6.961 24.070 -8.935 1.00 12.76 132 GLY A CA 1
ATOM 835 C C . GLY A 1 125 ? -5.665 24.518 -9.582 1.00 11.68 132 GLY A C 1
ATOM 836 O O . GLY A 1 125 ? -5.038 25.498 -9.153 1.00 13.53 132 GLY A O 1
ATOM 837 N N . LEU A 1 126 ? -5.239 23.798 -10.613 1.00 12.25 133 LEU A N 1
ATOM 838 C CA . LEU A 1 126 ? -3.976 24.083 -11.275 1.00 12.17 133 LEU A CA 1
ATOM 839 C C . LEU A 1 126 ? -4.108 25.181 -12.327 1.00 12.49 133 LEU A C 1
ATOM 840 O O . LEU A 1 126 ? -5.094 25.218 -13.066 1.00 15.62 133 LEU A O 1
ATOM 845 N N . TRP A 1 127 ? -3.089 26.030 -12.402 1.00 11.83 134 TRP A N 1
ATOM 846 C CA . TRP A 1 127 ? -2.975 27.068 -13.437 1.00 11.85 134 TRP A CA 1
ATOM 847 C C . TRP A 1 127 ? -1.770 26.733 -14.289 1.00 10.84 134 TRP A C 1
ATOM 848 O O . TRP A 1 127 ? -0.742 26.242 -13.774 1.00 12.11 134 TRP A O 1
ATOM 859 N N . GLY A 1 128 ? -1.889 26.971 -15.592 1.00 11.29 135 GLY A N 1
ATOM 860 C CA . GLY A 1 128 ? -0.794 26.829 -16.513 1.00 10.81 135 GLY A CA 1
ATOM 861 C C . GLY A 1 128 ? -0.288 28.195 -16.944 1.00 10.86 135 GLY A C 1
ATOM 862 O O . GLY A 1 128 ? -1.081 29.033 -17.366 1.00 13.38 135 GLY A O 1
ATOM 863 N N . LYS A 1 129 ? 1.020 28.431 -16.843 1.00 11.91 136 LYS A N 1
ATOM 864 C CA . LYS A 1 129 ? 1.643 29.655 -17.310 1.00 11.45 136 LYS A CA 1
ATOM 865 C C . LYS A 1 129 ? 1.881 29.527 -18.816 1.00 11.88 136 LYS A C 1
ATOM 866 O O . LYS A 1 129 ? 2.460 28.561 -19.247 1.00 12.48 136 LYS A O 1
ATOM 872 N N . LEU A 1 130 ? 1.528 30.539 -19.598 1.00 11.91 137 LEU A N 1
ATOM 873 C CA . LEU A 1 130 ? 1.863 30.506 -21.022 1.00 11.48 137 LEU A CA 1
ATOM 874 C C . LEU A 1 130 ? 3.352 30.679 -21.242 1.00 12.30 137 LEU A C 1
ATOM 875 O O . LEU A 1 130 ? 3.952 31.660 -20.768 1.00 13.97 137 LEU A O 1
ATOM 880 N N . GLY A 1 131 ? 3.945 29.728 -21.929 1.00 12.21 138 GLY A N 1
ATOM 881 C CA . GLY A 1 131 ? 5.340 29.814 -22.272 1.00 12.97 138 GLY A CA 1
ATOM 882 C C . GLY A 1 131 ? 5.627 30.959 -23.236 1.00 12.38 138 GLY A C 1
ATOM 883 O O . GLY A 1 131 ? 4.751 31.373 -24.008 1.00 14.25 138 GLY A O 1
ATOM 884 N N . ARG A 1 132 ? 6.866 31.442 -23.238 1.00 14.87 139 ARG A N 1
ATOM 885 C CA . ARG A 1 132 ? 7.229 32.564 -24.064 1.00 16.84 139 ARG A CA 1
ATOM 886 C C . ARG A 1 132 ? 7.015 32.281 -25.531 1.00 16.44 139 ARG A C 1
ATOM 887 O O . ARG A 1 132 ? 6.565 33.171 -26.257 1.00 18.31 139 ARG A O 1
ATOM 895 N N . ALA A 1 133 ? 7.294 31.063 -25.975 1.00 14.80 140 ALA A N 1
ATOM 896 C CA . ALA A 1 133 ? 7.240 30.737 -27.394 1.00 17.52 140 ALA A CA 1
ATOM 897 C C . ALA A 1 133 ? 5.831 30.670 -27.959 1.00 16.82 140 ALA A C 1
ATOM 898 O O . ALA A 1 133 ? 5.677 30.691 -29.192 1.00 19.59 140 ALA A O 1
ATOM 900 N N . CYS A 1 134 ? 4.778 30.590 -27.107 1.00 14.47 141 CYS A N 1
ATOM 901 C CA A CYS A 1 134 ? 3.417 30.564 -27.617 0.50 13.72 141 CYS A CA 1
ATOM 902 C CA B CYS A 1 134 ? 3.423 30.609 -27.670 0.50 15.35 141 CYS A CA 1
ATOM 903 C C . CYS A 1 134 ? 2.649 31.864 -27.339 1.00 12.63 141 CYS A C 1
ATOM 904 O O . CYS A 1 134 ? 1.471 31.983 -27.715 1.00 14.28 141 CYS A O 1
ATOM 909 N N . TYR A 1 135 ? 3.322 32.828 -26.703 1.00 13.81 142 TYR A N 1
ATOM 910 C CA . TYR A 1 135 ? 2.631 34.037 -26.256 1.00 13.49 142 TYR A CA 1
ATOM 911 C C . TYR A 1 135 ? 2.010 34.817 -27.389 1.00 13.25 142 TYR A C 1
ATOM 912 O O . TYR A 1 135 ? 0.827 35.148 -27.332 1.00 12.11 142 TYR A O 1
ATOM 921 N N . TYR A 1 136 ? 2.801 35.167 -28.390 1.00 12.86 143 TYR A N 1
ATOM 922 C CA . TYR A 1 136 ? 2.268 35.935 -29.503 1.00 12.03 143 TYR A CA 1
ATOM 923 C C . TYR A 1 136 ? 1.178 35.184 -30.223 1.00 11.07 143 TYR A C 1
ATOM 924 O O . TYR A 1 136 ? 0.191 35.781 -30.607 1.00 12.72 143 TYR A O 1
ATOM 933 N N . ASN A 1 137 ? 1.336 33.880 -30.408 1.00 11.55 144 ASN A N 1
ATOM 934 C CA . ASN A 1 137 ? 0.286 33.095 -31.038 1.00 12.36 144 ASN A CA 1
ATOM 935 C C . ASN A 1 137 ? -1.027 33.150 -30.222 1.00 12.01 144 ASN A C 1
ATOM 936 O O . ASN A 1 137 ? -2.136 33.192 -30.783 1.00 11.93 144 ASN A O 1
ATOM 941 N N . PHE A 1 138 ? -0.907 33.167 -28.898 1.00 10.88 145 PHE A N 1
ATOM 942 C CA . PHE A 1 138 ? -2.068 33.251 -28.010 1.00 12.82 145 PHE A CA 1
ATOM 943 C C . PHE A 1 138 ? -2.771 34.595 -28.223 1.00 12.81 145 PHE A C 1
ATOM 944 O O . PHE A 1 138 ? -4.000 34.668 -28.346 1.00 12.63 145 PHE A O 1
ATOM 952 N N . VAL A 1 139 ? -1.992 35.671 -28.260 1.00 11.01 146 VAL A N 1
ATOM 953 C CA . VAL A 1 139 ? -2.602 36.993 -28.464 1.00 11.61 146 VAL A CA 1
ATOM 954 C C . VAL A 1 139 ? -3.362 37.006 -29.803 1.00 11.74 146 VAL A C 1
ATOM 955 O O . VAL A 1 139 ? -4.491 37.506 -29.898 1.00 13.29 146 VAL A O 1
ATOM 959 N N . ASN A 1 140 ? -2.730 36.476 -30.833 1.00 11.88 147 ASN A N 1
ATOM 960 C CA . ASN A 1 140 ? -3.336 36.360 -32.164 1.00 11.60 147 ASN A CA 1
ATOM 961 C C . ASN A 1 140 ? -4.597 35.520 -32.160 1.00 13.26 147 ASN A C 1
ATOM 962 O O . ASN A 1 140 ? -5.463 35.711 -33.015 1.00 13.87 147 ASN A O 1
ATOM 967 N N . GLU A 1 141 ? -4.690 34.555 -31.256 1.00 12.02 148 GLU A N 1
ATOM 968 C CA . GLU A 1 141 ? -5.833 33.610 -31.220 1.00 12.11 148 GLU A CA 1
ATOM 969 C C . GLU A 1 141 ? -7.143 34.235 -30.758 1.00 12.82 148 GLU A C 1
ATOM 970 O O . GLU A 1 141 ? -8.225 33.710 -31.038 1.00 14.37 148 GLU A O 1
ATOM 976 N N . PHE A 1 142 ? -7.076 35.319 -30.004 1.00 12.49 149 PHE A N 1
ATOM 977 C CA . PHE A 1 142 ? -8.266 35.933 -29.418 1.00 13.65 149 PHE A CA 1
ATOM 978 C C . PHE A 1 142 ? -9.334 36.170 -30.496 1.00 12.60 149 PHE A C 1
ATOM 979 O O . PHE A 1 142 ? -9.020 36.585 -31.616 1.00 13.43 149 PHE A O 1
ATOM 987 N N . ASN A 1 143 ? -10.589 35.879 -30.123 1.00 14.85 150 ASN A N 1
ATOM 988 C CA . ASN A 1 143 ? -11.794 36.170 -30.898 1.00 15.34 150 ASN A CA 1
ATOM 989 C C . ASN A 1 143 ? -12.687 36.986 -29.979 1.00 17.78 150 ASN A C 1
ATOM 990 O O . ASN A 1 143 ? -12.810 36.668 -28.811 1.00 17.49 150 ASN A O 1
ATOM 995 N N . LEU A 1 144 ? -13.380 37.972 -30.534 1.00 17.55 151 LEU A N 1
ATOM 996 C CA . LEU A 1 144 ? -14.372 38.711 -29.736 1.00 20.80 151 LEU A CA 1
ATOM 997 C C . LEU A 1 144 ? -15.381 37.807 -29.030 1.00 18.64 151 LEU A C 1
ATOM 998 O O . LEU A 1 144 ? -15.844 38.105 -27.902 1.00 20.11 151 LEU A O 1
ATOM 1003 N N . SER A 1 145 ? -15.714 36.684 -29.663 1.00 17.13 152 SER A N 1
ATOM 1004 C CA . SER A 1 145 ? -16.647 35.732 -29.032 1.00 19.02 152 SER A CA 1
ATOM 1005 C C . SER A 1 145 ? -16.149 35.138 -27.715 1.00 20.47 152 SER A C 1
ATOM 1006 O O . SER A 1 145 ? -16.933 34.612 -26.941 1.00 22.08 152 SER A O 1
ATOM 1009 N N . ASP A 1 146 ? -14.851 35.210 -27.470 1.00 18.91 153 ASP A N 1
ATOM 1010 C CA . ASP A 1 1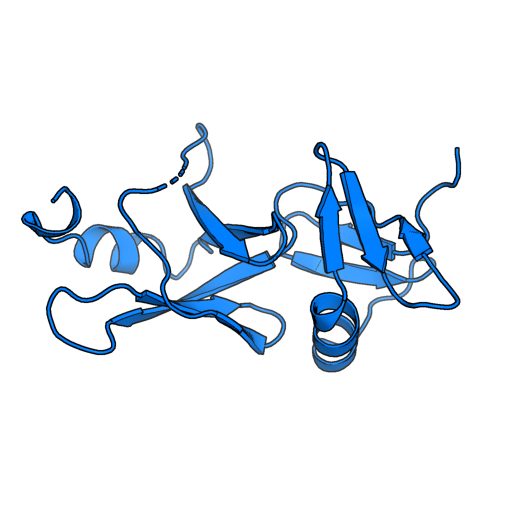46 ? -14.278 34.659 -26.229 1.00 19.91 153 ASP A CA 1
ATOM 1011 C C . ASP A 1 146 ? -14.795 35.378 -24.985 1.00 21.22 153 ASP A C 1
ATOM 1012 O O . ASP A 1 146 ? -14.724 34.837 -23.872 1.00 23.00 153 ASP A O 1
ATOM 1017 N N . LEU A 1 147 ? -15.343 36.575 -25.164 1.00 21.00 154 LEU A N 1
ATOM 1018 C CA . LEU A 1 147 ? -15.855 37.338 -24.036 1.00 22.19 154 LEU A CA 1
ATOM 1019 C C . LEU A 1 147 ? -17.294 36.989 -23.669 1.00 26.47 154 LEU A C 1
ATOM 1020 O O . LEU A 1 147 ? -17.814 37.478 -22.664 1.00 29.90 154 LEU A O 1
ATOM 1025 N N . ASN A 1 148 ? -17.929 36.149 -24.479 1.00 27.67 155 ASN A N 1
ATOM 1026 C CA . ASN A 1 148 ? -19.338 35.827 -24.312 1.00 29.80 155 ASN A CA 1
ATOM 1027 C C . ASN A 1 148 ? -19.544 34.890 -23.133 1.00 32.61 155 ASN A C 1
ATOM 1028 O O . ASN A 1 148 ? -18.625 34.216 -22.694 1.00 32.63 155 ASN A O 1
#

Secondary structure (DSSP, 8-state):
----SEEE-TTS-EEETTEEPPHHHHHHHHTTEEEETTEEEEE-SS-EEEEEESS-SEEEEEEEESSTTPPEEEEETT--EEEEE-TT--B-SS-BEEE-STT-EEEEPGGGHHHHHHH--GGGG-

Organism: Shewanella baltica (strain OS155 / ATCC BAA-1091) (NCBI:txid325240)

B-factor: mean 20.19, std 10.16, range [9.29, 58.79]

Sequence (126 aa):
SEVPLFDINALLGDWTYLGTSLPAKFAKLFASILHCIDDEYFLITPVEKVRVQVEDAPLLIVDFERAQQPHSLLNVSTSIGTLHHNVDIKQKLTDDSVYLPLERGLWGKLGRACCYYNFVNEFNLSDLN

CATH classification: 3.10.540.10 (+1 more: 2.30.270.10)

Radius of gyration: 15.07 Å; Cα contacts (8 Å, |Δi|>4): 234; chains: 1; bounding box: 36×36×42 Å

InterPro domains:
  IPR010707 Protein of unknown function DUF1285 [PIRSF029557] (19-155)
  IPR023361 DUF1285, beta-roll domain superfamily [G3DSA:2.30.270.10] (83-157)
  IPR048341 DUF1285, N-terminal domain [PF06938] (35-84)

Nearest PDB structures (foldseek):
  2ra9-assembly1_A  TM=1.008E+00  e=6.616E-27  Shewanella baltica OS155
  2re3-assembly1_A  TM=8.416E-01  e=9.748E-08  Ruegeria pomeroyi DSS-3
  4ntc-assembly1_B  TM=6.577E-01  e=8.574E-01  Aspergillus fumigatus

Foldseek 3Di:
DLPFQWEQEPQQWIDGVNHTDQLQVLVVQVVQWAQDPNWIWRDDPVDITGYHYHHFNWAWEDWDAPDVPFAIWTATPSGDIFPRWAPLADDDPPWDWTDGPRRGIYTYDPNCVVVVVVSDDPSSND